Protein AF-0000000084922442 (afdb_homodimer)

Radius of gyration: 16.59 Å; Cα contacts (8 Å, |Δi|>4): 333; chains: 2; bounding box: 31×50×45 Å

Nearest PDB structures (foldseek):
  1xje-assembly1_A  TM=3.875E-01  e=5.250E+00  Thermotoga maritima
  1xje-assembly1_A  TM=3.876E-01  e=5.250E+00  Thermotoga maritima

InterPro domains:
  IPR023811 Conserved hypothetical protein CHP04076 [TIGR04076] (5-85)

Organism: Filifactor alocis (strain ATCC 35896 / CCUG 47790 / D40 B5) (NCBI:txid546269)

Secondary structure (DSSP, 8-state):
-----EEEEEEEEE--SSPPTT---TT-EEEHHHHGGGS-HHHHHHHHHHHHHHHTT------TTSS-EEE-SBTTT-EEEEEEEE--/-----EEEEEEEEE--SSPP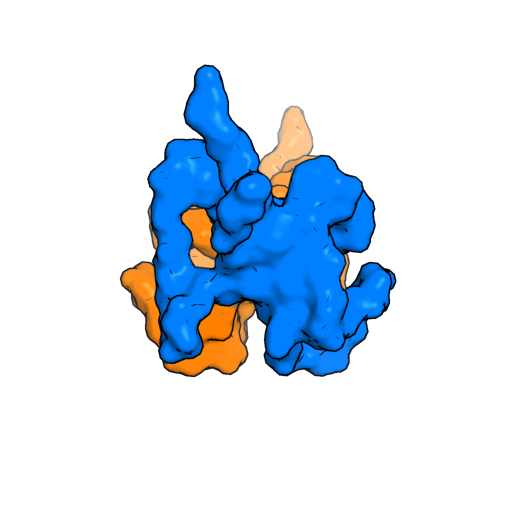TT---TT-EEEHHHHGGGS-HHHHHHHHHHHHHHHTT------TTSS-EEE-SBTTT-EEEEEEEE--

Sequence (176 aa):
MSKRPKITITLVDKVGKGMCHRGHKIGDSWDYDHDRGALCPLVMHTLFPMIDIVRYGGTLPVSHTGRARFCCPDADVINIFEIKEGEDMSKRPKITITLVDKVGKGMCHRGHKIGDSWDYDHDRGALCPLVMHTLFPMIDIVRYGGTLPVSHTGRARFCCPDADVINIFEIKEGED

Foldseek 3Di:
DPDQWWKKKFFADKDADDADPLRDDHGDMDTCVPCVVSDDVQVCVVCVVVSVCVRVPHDADADPVRFRWDWRPPPRITTIMTMDTDDD/DPDQWWKKKFFADKDADDADPLRDDHGDMDTCVPCVVSDDVQVCVVCVVVSVCVRVPHDADADPVRFRWDWRPPPRITTIMTMDTDDD

pLDDT: mean 94.18, std 9.18, range [44.62, 98.75]

Structure (mmCIF, N/CA/C/O backbone):
data_AF-0000000084922442-model_v1
#
loop_
_entity.id
_entity.type
_entity.pdbx_description
1 polymer 'TIGR04076 family protein'
#
loop_
_atom_site.group_PDB
_atom_site.id
_atom_site.type_symbol
_atom_site.label_atom_id
_atom_site.label_alt_id
_atom_site.label_comp_id
_atom_site.label_asym_id
_atom_site.label_entity_id
_atom_site.label_seq_id
_atom_site.pdbx_PDB_ins_code
_atom_site.Cartn_x
_atom_site.Cartn_y
_atom_site.Cartn_z
_atom_site.occupancy
_atom_site.B_iso_or_equiv
_atom_site.auth_seq_id
_atom_site.auth_comp_id
_atom_site.auth_asym_id
_atom_site.auth_atom_id
_atom_site.pdbx_PDB_model_num
ATOM 1 N N . MET A 1 1 ? -6.922 30.578 -8.219 1 44.62 1 MET A N 1
ATOM 2 C CA . MET A 1 1 ? -6.742 29.141 -8.094 1 44.62 1 MET A CA 1
ATOM 3 C C . MET A 1 1 ? -6.582 28.734 -6.629 1 44.62 1 MET A C 1
ATOM 5 O O . MET A 1 1 ? -5.773 29.328 -5.906 1 44.62 1 MET A O 1
ATOM 9 N N . SER A 1 2 ? -7.633 28.188 -6.078 1 53.91 2 SER A N 1
ATOM 10 C CA . SER A 1 2 ? -7.637 28.031 -4.629 1 53.91 2 SER A CA 1
ATOM 11 C C . SER A 1 2 ? -6.293 27.516 -4.125 1 53.91 2 SER A C 1
ATOM 13 O O . SER A 1 2 ? -5.566 26.844 -4.855 1 53.91 2 SER A O 1
ATOM 15 N N . LYS A 1 3 ? -5.695 28.109 -3.193 1 68.19 3 LYS A N 1
ATOM 16 C CA . LYS A 1 3 ? -4.375 27.859 -2.625 1 68.19 3 LYS A CA 1
ATOM 17 C C . LYS A 1 3 ? -4.137 26.375 -2.43 1 68.19 3 LYS A C 1
ATOM 19 O O . LYS A 1 3 ? -5.023 25.656 -1.96 1 68.19 3 LYS A O 1
ATOM 24 N N . ARG A 1 4 ? -3.199 25.828 -3.094 1 83 4 ARG A N 1
ATOM 25 C CA . ARG A 1 4 ? -2.744 24.453 -2.943 1 83 4 ARG A CA 1
ATOM 26 C C . ARG A 1 4 ? -2.418 24.141 -1.487 1 83 4 ARG A C 1
ATOM 28 O O . ARG A 1 4 ? -1.546 24.781 -0.891 1 83 4 ARG A O 1
ATOM 35 N N . PRO A 1 5 ? -3.223 23.297 -0.942 1 91.88 5 PRO A N 1
ATOM 36 C CA . PRO A 1 5 ? -2.953 23 0.468 1 91.88 5 PRO A CA 1
ATOM 37 C C . PRO A 1 5 ? -1.565 22.406 0.693 1 91.88 5 PRO A C 1
ATOM 39 O O . PRO A 1 5 ? -1.054 21.688 -0.164 1 91.88 5 PRO A O 1
ATOM 42 N N . LYS A 1 6 ? -0.999 22.828 1.84 1 95 6 LYS A N 1
ATOM 43 C CA . LYS A 1 6 ? 0.221 22.156 2.277 1 95 6 LYS A CA 1
ATOM 44 C C . LYS A 1 6 ? -0.078 20.75 2.775 1 95 6 LYS A C 1
ATOM 46 O O . LYS A 1 6 ? -1.004 20.547 3.562 1 95 6 LYS A O 1
ATOM 51 N N . ILE A 1 7 ? 0.639 19.828 2.287 1 97.31 7 ILE A N 1
ATOM 52 C CA . ILE A 1 7 ? 0.44 18.438 2.682 1 97.31 7 ILE A CA 1
ATOM 53 C C . ILE A 1 7 ? 1.719 17.891 3.312 1 97.31 7 ILE A C 1
ATOM 55 O O . ILE A 1 7 ? 2.795 17.969 2.715 1 97.31 7 ILE A O 1
ATOM 59 N N . THR A 1 8 ? 1.593 17.391 4.512 1 98.12 8 THR A N 1
ATOM 60 C CA . THR A 1 8 ? 2.699 16.781 5.246 1 98.12 8 THR A CA 1
ATOM 61 C C . THR A 1 8 ? 2.49 15.281 5.391 1 98.12 8 THR A C 1
ATOM 63 O O . THR A 1 8 ? 1.401 14.828 5.754 1 98.12 8 THR A O 1
ATOM 66 N N . ILE A 1 9 ? 3.5 14.516 5.039 1 98.44 9 ILE A N 1
ATOM 67 C CA . ILE A 1 9 ? 3.527 13.062 5.219 1 98.44 9 ILE A CA 1
ATOM 68 C C . ILE A 1 9 ? 4.473 12.703 6.363 1 98.44 9 ILE A C 1
ATOM 70 O O . ILE A 1 9 ? 5.629 13.133 6.379 1 98.44 9 ILE A O 1
ATOM 74 N N . THR A 1 10 ? 4.004 11.945 7.332 1 98.69 10 THR A N 1
ATOM 75 C CA . THR A 1 10 ? 4.836 11.586 8.477 1 98.69 10 THR A CA 1
ATOM 76 C C . THR A 1 10 ? 4.793 10.078 8.719 1 98.69 10 THR A C 1
ATOM 78 O O . THR A 1 10 ? 3.721 9.469 8.68 1 98.69 10 THR A O 1
ATOM 81 N N . LEU A 1 11 ? 6.008 9.484 8.844 1 98.75 11 LEU A N 1
ATOM 82 C CA . LEU A 1 11 ? 6.07 8.102 9.312 1 98.75 11 LEU A CA 1
ATOM 83 C C . LEU A 1 11 ? 5.754 8.016 10.805 1 98.75 11 LEU A C 1
ATOM 85 O O . LEU A 1 11 ? 6.504 8.539 11.633 1 98.75 11 LEU A O 1
ATOM 89 N N . VAL A 1 12 ? 4.703 7.262 11.172 1 98.69 12 VAL A N 1
ATOM 90 C CA . VAL A 1 12 ? 4.211 7.418 12.539 1 98.69 12 VAL A CA 1
ATOM 91 C C . VAL A 1 12 ? 4.223 6.07 13.258 1 98.69 12 VAL A C 1
ATOM 93 O O . VAL A 1 12 ? 4.082 6.008 14.477 1 98.69 12 VAL A O 1
ATOM 96 N N . ASP A 1 13 ? 4.359 5.02 12.555 1 97.88 13 ASP A N 1
ATOM 97 C CA . ASP A 1 13 ? 4.312 3.682 13.141 1 97.88 13 ASP A CA 1
ATOM 98 C C . ASP A 1 13 ? 4.902 2.645 12.188 1 97.88 13 ASP A C 1
ATOM 100 O O . ASP A 1 13 ? 5.227 2.961 11.039 1 97.88 13 ASP A O 1
ATOM 104 N N . LYS A 1 14 ? 5.133 1.494 12.695 1 96.75 14 LYS A N 1
ATOM 105 C CA . LYS A 1 14 ? 5.641 0.36 11.93 1 96.75 14 LYS A CA 1
ATOM 106 C C . LYS A 1 14 ? 5.113 -0.959 12.484 1 96.75 14 LYS A C 1
ATOM 108 O O . LYS A 1 14 ? 5.137 -1.183 13.695 1 96.75 14 LYS A O 1
ATOM 113 N N . VAL A 1 15 ? 4.695 -1.797 11.492 1 95.31 15 VAL A N 1
ATOM 114 C CA . VAL A 1 15 ? 4.16 -3.084 11.93 1 95.31 15 VAL A CA 1
ATOM 115 C C . VAL A 1 15 ? 5.074 -4.211 11.453 1 95.31 15 VAL A C 1
ATOM 117 O O . VAL A 1 15 ? 5.223 -5.227 12.133 1 95.31 15 VAL A O 1
ATOM 120 N N . GLY A 1 16 ? 5.711 -4.066 10.367 1 93.06 16 GLY A N 1
ATOM 121 C CA . GLY A 1 16 ? 6.594 -5.102 9.859 1 93.06 16 GLY A CA 1
ATOM 122 C C . GLY A 1 16 ? 7.953 -5.109 10.531 1 93.06 16 GLY A C 1
ATOM 123 O O . GLY A 1 16 ? 8.32 -4.148 11.203 1 93.06 16 GLY A O 1
ATOM 124 N N . LYS A 1 17 ? 8.695 -6.254 10.359 1 92.75 17 LYS A N 1
ATOM 125 C CA . LYS A 1 17 ? 9.961 -6.449 11.055 1 92.75 17 LYS A CA 1
ATOM 126 C C . LYS A 1 17 ? 11.141 -6.098 10.148 1 92.75 17 LYS A C 1
ATOM 128 O O . LYS A 1 17 ? 12.266 -5.926 10.625 1 92.75 17 LYS A O 1
ATOM 133 N N . GLY A 1 18 ? 10.844 -6.023 8.938 1 94.06 18 GLY A N 1
ATOM 134 C CA . GLY A 1 18 ? 11.914 -5.754 7.996 1 94.06 18 GLY A CA 1
ATOM 135 C C . GLY A 1 18 ? 12.406 -4.316 8.039 1 94.06 18 GLY A C 1
ATOM 136 O O . GLY A 1 18 ? 11.75 -3.453 8.633 1 94.06 18 GLY A O 1
ATOM 137 N N . MET A 1 19 ? 13.539 -4.137 7.383 1 92.44 19 MET A N 1
ATOM 138 C CA . MET A 1 19 ? 14.109 -2.791 7.332 1 92.44 19 MET A CA 1
ATOM 139 C C . MET A 1 19 ? 13.742 -2.092 6.031 1 92.44 19 MET A C 1
ATOM 141 O O . MET A 1 19 ? 13.789 -2.703 4.961 1 92.44 19 MET A O 1
ATOM 145 N N . CYS A 1 20 ? 13.383 -0.867 6.203 1 9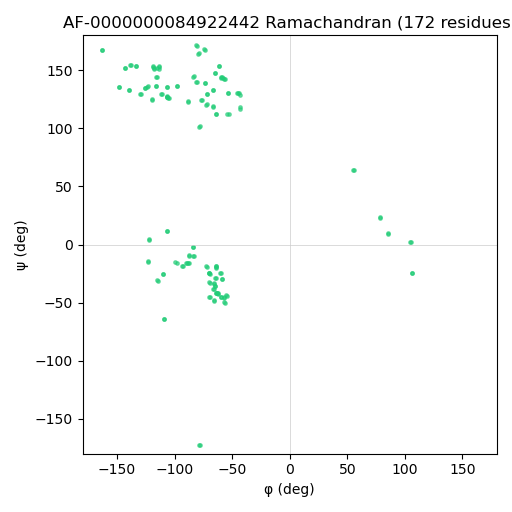3.94 20 CYS A N 1
ATOM 146 C CA . CYS A 1 20 ? 13.156 -0.036 5.027 1 93.94 20 CYS A CA 1
ATOM 147 C C . CYS A 1 20 ? 14.453 0.203 4.266 1 93.94 20 CYS A C 1
ATOM 149 O O . CYS A 1 20 ? 15.445 0.639 4.848 1 93.94 20 CYS A O 1
ATOM 151 N N . HIS A 1 21 ? 14.367 0.022 3.027 1 90.88 21 HIS A N 1
ATOM 152 C CA . HIS A 1 21 ? 15.586 0.148 2.229 1 90.88 21 HIS A CA 1
ATOM 153 C C . HIS A 1 21 ? 16.047 1.6 2.152 1 90.88 21 HIS A C 1
ATOM 155 O O . HIS A 1 21 ? 17.219 1.869 1.894 1 90.88 21 HIS A O 1
ATOM 161 N N . ARG A 1 22 ? 15.117 2.488 2.332 1 95.44 22 ARG A N 1
ATOM 162 C CA . ARG A 1 22 ? 15.492 3.9 2.293 1 95.44 22 ARG A CA 1
ATOM 163 C C . ARG A 1 22 ? 15.938 4.387 3.666 1 95.44 22 ARG A C 1
ATOM 165 O O . ARG A 1 22 ? 16.375 5.531 3.812 1 95.44 22 ARG A O 1
ATOM 172 N N . GLY A 1 23 ? 15.758 3.609 4.652 1 96.56 23 GLY A N 1
ATOM 173 C CA . GLY A 1 23 ? 16.188 3.971 5.996 1 96.56 23 GLY A CA 1
ATOM 174 C C . GLY A 1 23 ? 15.242 4.941 6.68 1 96.56 23 GLY A C 1
ATOM 175 O O . GLY A 1 23 ? 15.648 5.688 7.57 1 96.56 23 GLY A O 1
ATOM 176 N N . HIS A 1 24 ? 14.023 4.969 6.242 1 97.81 24 HIS A N 1
ATOM 177 C CA . HIS A 1 24 ? 13.047 5.828 6.906 1 97.81 24 HIS A CA 1
ATOM 178 C C . HIS A 1 24 ? 12.797 5.367 8.336 1 97.81 24 HIS A C 1
ATOM 180 O O . HIS A 1 24 ? 12.805 4.168 8.617 1 97.81 24 HIS A O 1
ATOM 186 N N . LYS A 1 25 ? 12.516 6.383 9.219 1 97.31 25 LYS A N 1
ATOM 187 C CA . LYS A 1 25 ? 12.266 6.09 10.625 1 97.31 25 LYS A CA 1
ATOM 188 C C . LYS A 1 25 ? 11.039 6.832 11.133 1 97.31 25 LYS A C 1
ATOM 190 O O . LYS A 1 25 ? 10.688 7.898 10.617 1 97.31 25 LYS A O 1
ATOM 195 N N . ILE A 1 26 ? 10.453 6.203 12.164 1 98.19 26 ILE A N 1
ATOM 196 C CA . ILE A 1 26 ? 9.32 6.863 12.812 1 98.19 26 ILE A CA 1
ATOM 197 C C . ILE A 1 26 ? 9.719 8.281 13.227 1 98.19 26 ILE A C 1
ATOM 199 O O . ILE A 1 26 ? 10.789 8.492 13.789 1 98.19 26 ILE A O 1
ATOM 203 N N . GLY A 1 27 ? 8.953 9.188 12.906 1 98.5 27 GLY A N 1
ATOM 204 C CA . GLY A 1 27 ? 9.242 10.586 13.203 1 98.5 27 GLY A CA 1
ATOM 205 C C . GLY A 1 27 ? 9.664 11.375 11.977 1 98.5 27 GLY A C 1
ATOM 206 O O . GLY A 1 27 ? 9.578 12.609 11.969 1 98.5 27 GLY A O 1
ATOM 207 N N . ASP A 1 28 ? 10.203 10.719 10.945 1 98.5 28 ASP A N 1
ATOM 208 C CA . ASP A 1 28 ? 10.508 11.398 9.688 1 98.5 28 ASP A CA 1
ATOM 209 C C . ASP A 1 28 ? 9.258 12.031 9.086 1 98.5 28 ASP A C 1
ATOM 211 O O . ASP A 1 28 ? 8.164 11.453 9.156 1 98.5 28 ASP A O 1
ATOM 215 N N . SER A 1 29 ? 9.461 13.18 8.484 1 98.56 29 SER A N 1
ATOM 216 C CA . SER A 1 29 ? 8.352 13.906 7.871 1 98.56 29 SER A CA 1
ATOM 217 C C . SER A 1 29 ? 8.781 14.594 6.582 1 98.56 29 SER A C 1
ATOM 219 O O . SER A 1 29 ? 9.922 15.039 6.461 1 98.56 29 SER A O 1
ATOM 221 N N . TRP A 1 30 ? 7.832 14.758 5.688 1 98.12 30 TRP A N 1
ATOM 222 C CA . TRP A 1 30 ? 8.094 15.344 4.375 1 98.12 30 TRP A CA 1
ATOM 223 C C . TRP A 1 30 ? 6.965 16.297 3.973 1 98.12 30 TRP A C 1
ATOM 225 O O . TRP A 1 30 ? 5.785 15.969 4.141 1 98.12 30 TRP A O 1
ATOM 235 N N . ASP A 1 31 ? 7.402 17.453 3.52 1 97.69 31 ASP A N 1
ATOM 236 C CA . ASP A 1 31 ? 6.477 18.281 2.754 1 97.69 31 ASP A CA 1
ATOM 237 C C . ASP A 1 31 ? 6.309 17.75 1.332 1 97.69 31 ASP A C 1
ATOM 239 O O . ASP A 1 31 ? 7.285 17.625 0.589 1 97.69 31 ASP A O 1
ATOM 243 N N . TYR A 1 32 ? 5.105 17.484 0.953 1 97.5 32 TYR A N 1
ATOM 244 C CA . TYR A 1 32 ? 4.887 16.812 -0.324 1 97.5 32 TYR A CA 1
ATOM 245 C C . TYR A 1 32 ? 5.457 17.641 -1.476 1 97.5 32 TYR A C 1
ATOM 247 O O . TYR A 1 32 ? 6.117 17.094 -2.365 1 97.5 32 TYR A O 1
ATOM 255 N N . ASP A 1 33 ? 5.23 18.891 -1.497 1 95.31 33 ASP A N 1
ATOM 256 C CA . ASP A 1 33 ? 5.617 19.719 -2.635 1 95.31 33 ASP A CA 1
ATOM 257 C C . ASP A 1 33 ? 7.133 19.875 -2.717 1 95.31 33 ASP A C 1
ATOM 259 O O . ASP A 1 33 ? 7.699 19.938 -3.811 1 95.31 33 ASP A O 1
ATOM 263 N N . HIS A 1 34 ? 7.801 19.719 -1.579 1 96.5 34 HIS A N 1
ATOM 264 C CA . HIS A 1 34 ? 9.227 20.047 -1.57 1 96.5 34 HIS A CA 1
ATOM 265 C C . HIS A 1 34 ? 10.078 18.781 -1.429 1 96.5 34 HIS A C 1
ATOM 267 O O . HIS A 1 34 ? 11.203 18.734 -1.935 1 96.5 34 HIS A O 1
ATOM 273 N N . ASP A 1 35 ? 9.453 17.734 -0.812 1 97.38 35 ASP A N 1
ATOM 274 C CA . ASP A 1 35 ? 10.328 16.656 -0.361 1 97.38 35 ASP A CA 1
ATOM 275 C C . ASP A 1 35 ? 9.922 15.32 -0.991 1 97.38 35 ASP A C 1
ATOM 277 O O . ASP A 1 35 ? 10.492 14.273 -0.661 1 97.38 35 ASP A O 1
ATOM 281 N N . ARG A 1 36 ? 8.992 15.281 -1.85 1 94.69 36 ARG A N 1
ATOM 282 C CA . ARG A 1 36 ? 8.438 14.016 -2.322 1 94.69 36 ARG A CA 1
ATOM 283 C C . ARG A 1 36 ? 9.516 13.156 -2.98 1 94.69 36 ARG A C 1
ATOM 285 O O . ARG A 1 36 ? 9.453 11.93 -2.93 1 94.69 36 ARG A O 1
ATOM 292 N N . GLY A 1 37 ? 10.539 13.719 -3.465 1 96.12 37 GLY A N 1
ATOM 293 C CA . GLY A 1 37 ? 11.633 12.977 -4.066 1 96.12 37 GLY A CA 1
ATOM 294 C C . GLY A 1 37 ? 12.484 12.234 -3.051 1 96.12 37 GLY A C 1
ATOM 295 O O . GLY A 1 37 ? 13.234 11.328 -3.406 1 96.12 37 GLY A O 1
ATOM 296 N N . ALA A 1 38 ? 12.422 12.625 -1.813 1 97.06 38 ALA A N 1
ATOM 297 C CA . ALA A 1 38 ? 13.195 12.008 -0.74 1 97.06 38 ALA A CA 1
ATOM 298 C C . ALA A 1 38 ? 12.453 10.812 -0.146 1 97.06 38 ALA A C 1
ATOM 300 O O . ALA A 1 38 ? 13.031 10.016 0.598 1 97.06 38 ALA A O 1
ATOM 301 N N . LEU A 1 39 ? 11.18 10.703 -0.42 1 97.25 39 LEU A N 1
ATOM 302 C CA . LEU A 1 39 ? 10.375 9.578 0.061 1 97.25 39 LEU A CA 1
ATOM 303 C C . LEU A 1 39 ? 10.562 8.359 -0.833 1 97.25 39 LEU A C 1
ATOM 305 O O . LEU A 1 39 ? 10.68 8.492 -2.055 1 97.25 39 LEU A O 1
ATOM 309 N N . CYS A 1 40 ? 10.641 7.223 -0.205 1 96.88 40 CYS A N 1
ATOM 310 C CA . CYS A 1 40 ? 10.695 5.965 -0.941 1 96.88 40 CYS A CA 1
ATOM 311 C C . CYS A 1 40 ? 9.656 5.941 -2.055 1 96.88 40 CYS A C 1
ATOM 313 O O . CYS A 1 40 ? 8.477 6.23 -1.818 1 96.88 40 CYS A O 1
ATOM 315 N N . PRO A 1 41 ? 10.102 5.555 -3.338 1 95.19 41 PRO A N 1
ATOM 316 C CA . PRO A 1 41 ? 9.141 5.582 -4.449 1 95.19 41 PRO A CA 1
ATOM 317 C C . PRO A 1 41 ? 8 4.582 -4.27 1 95.19 41 PRO A C 1
ATOM 319 O O . PRO A 1 41 ? 6.883 4.828 -4.734 1 95.19 41 PRO A O 1
ATOM 322 N N . LEU A 1 42 ? 8.289 3.512 -3.578 1 95.81 42 LEU A N 1
ATOM 323 C CA . LEU A 1 42 ? 7.227 2.535 -3.385 1 95.81 42 LEU A CA 1
ATOM 324 C C . LEU A 1 42 ? 6.105 3.115 -2.529 1 95.81 42 LEU A C 1
ATOM 326 O O . LEU A 1 42 ? 4.93 2.988 -2.871 1 95.81 42 LEU A O 1
ATOM 330 N N . VAL A 1 43 ? 6.422 3.734 -1.419 1 97.25 43 VAL A N 1
ATOM 331 C CA . VAL A 1 43 ? 5.363 4.312 -0.6 1 97.25 43 VAL A CA 1
ATOM 332 C C . VAL A 1 43 ? 4.762 5.52 -1.312 1 97.25 43 VAL A C 1
ATOM 334 O O . VAL A 1 43 ? 3.562 5.789 -1.188 1 97.25 43 VAL A O 1
ATOM 337 N N . MET A 1 44 ? 5.602 6.203 -2.053 1 97.06 44 MET A N 1
ATOM 338 C CA . MET A 1 44 ? 5.051 7.336 -2.795 1 97.06 44 MET A CA 1
ATOM 339 C C . MET A 1 44 ? 3.996 6.871 -3.793 1 97.06 44 MET A C 1
ATOM 341 O O . MET A 1 44 ? 2.971 7.531 -3.969 1 97.06 44 MET A O 1
ATOM 345 N N . HIS A 1 45 ? 4.336 5.781 -4.43 1 96.62 45 HIS A N 1
ATOM 346 C CA . HIS A 1 45 ? 3.33 5.203 -5.312 1 96.62 45 HIS A CA 1
ATOM 347 C C . HIS A 1 45 ? 2.025 4.949 -4.566 1 96.62 45 HIS A C 1
ATOM 349 O O . HIS A 1 45 ? 0.948 5.301 -5.059 1 96.62 45 HIS A O 1
ATOM 355 N N . THR A 1 46 ? 2.098 4.43 -3.42 1 97.19 46 THR A N 1
ATOM 356 C CA . THR A 1 46 ? 0.928 4.09 -2.617 1 97.19 46 THR A CA 1
ATOM 357 C C . THR A 1 46 ? 0.164 5.344 -2.211 1 97.19 46 THR A C 1
ATOM 359 O O . THR A 1 46 ? -1.065 5.383 -2.289 1 97.19 46 THR A O 1
ATOM 362 N N . LEU A 1 47 ? 0.882 6.375 -1.904 1 98.25 47 LEU A N 1
ATOM 363 C CA . LEU A 1 47 ? 0.256 7.539 -1.286 1 98.25 47 LEU A CA 1
ATOM 364 C C . LEU A 1 47 ? -0.229 8.523 -2.346 1 98.25 47 LEU A C 1
ATOM 366 O O . LEU A 1 47 ? -1.032 9.414 -2.055 1 98.25 47 LEU A O 1
ATOM 370 N N . PHE A 1 48 ? 0.222 8.383 -3.488 1 97.38 48 PHE A N 1
ATOM 371 C CA . PHE A 1 48 ? 0.025 9.414 -4.504 1 97.38 48 PHE A CA 1
ATOM 372 C C . PHE A 1 48 ? -1.458 9.703 -4.699 1 97.38 48 PHE A C 1
ATOM 374 O O . PHE A 1 48 ? -1.888 10.852 -4.594 1 97.38 48 PHE A O 1
ATOM 381 N N . PRO A 1 49 ? -2.301 8.727 -4.887 1 97.25 49 PRO A N 1
ATOM 382 C CA . PRO A 1 49 ? -3.723 9.039 -5.055 1 97.25 49 PRO A CA 1
ATOM 383 C C . PRO A 1 49 ? -4.348 9.648 -3.805 1 97.25 49 PRO A C 1
ATOM 385 O O . PRO A 1 49 ? -5.246 10.484 -3.906 1 97.25 49 PRO A O 1
ATOM 388 N N . MET A 1 50 ? -3.92 9.211 -2.658 1 97.69 50 MET A N 1
ATOM 389 C CA . MET A 1 50 ? -4.449 9.781 -1.424 1 97.69 50 MET A CA 1
ATOM 390 C C . MET A 1 50 ? -4.094 11.266 -1.317 1 97.69 50 MET A C 1
ATOM 392 O O . MET A 1 50 ? -4.938 12.086 -0.96 1 97.69 50 MET A O 1
ATOM 396 N N . ILE A 1 51 ? -2.885 11.531 -1.685 1 97.44 51 ILE A N 1
ATOM 397 C CA . ILE A 1 51 ? -2.416 12.914 -1.642 1 97.44 51 ILE A CA 1
ATOM 398 C C . ILE A 1 51 ? -3.213 13.758 -2.631 1 97.44 51 ILE A C 1
ATOM 400 O O . ILE A 1 51 ? -3.619 14.875 -2.312 1 97.44 51 ILE A O 1
ATOM 404 N N . ASP A 1 52 ? -3.479 13.266 -3.785 1 95.88 52 ASP A N 1
ATOM 405 C CA . ASP A 1 52 ? -4.219 14.008 -4.805 1 95.88 52 ASP A CA 1
ATOM 406 C C . ASP A 1 52 ? -5.66 14.258 -4.363 1 95.88 52 ASP A C 1
ATOM 408 O O . ASP A 1 52 ? -6.246 15.289 -4.707 1 95.88 52 ASP A O 1
ATOM 412 N N . ILE A 1 53 ? -6.191 13.344 -3.645 1 96.38 53 ILE A N 1
ATOM 413 C CA . ILE A 1 53 ? -7.527 13.562 -3.096 1 96.38 53 ILE A CA 1
ATOM 414 C C . ILE A 1 53 ? -7.535 14.836 -2.252 1 96.38 53 ILE A C 1
ATOM 416 O O . ILE A 1 53 ? -8.391 15.703 -2.438 1 96.38 53 ILE A O 1
ATOM 420 N N . VAL A 1 54 ? -6.551 14.969 -1.438 1 95.81 54 VAL A N 1
ATOM 421 C CA . VAL A 1 54 ? -6.453 16.141 -0.569 1 95.81 54 VAL A CA 1
ATOM 422 C C . VAL A 1 54 ? -6.148 17.375 -1.404 1 95.81 54 VAL A C 1
ATOM 424 O O . VAL A 1 54 ? -6.801 18.422 -1.245 1 95.81 54 VAL A O 1
ATOM 427 N N . ARG A 1 55 ? -5.25 17.234 -2.281 1 93.5 55 ARG A N 1
ATOM 428 C CA . ARG A 1 55 ? -4.801 18.344 -3.107 1 93.5 55 ARG A CA 1
ATOM 429 C C . ARG A 1 55 ? -5.961 18.938 -3.902 1 93.5 55 ARG A C 1
ATOM 431 O O . ARG A 1 55 ? -6.027 20.156 -4.098 1 93.5 55 ARG A O 1
ATOM 438 N N . TYR A 1 56 ? -6.91 18.156 -4.23 1 94.5 56 TYR A N 1
ATOM 439 C CA . TYR A 1 56 ? -7.992 18.609 -5.086 1 94.5 56 TYR A CA 1
ATOM 440 C C . TYR A 1 56 ? -9.281 18.797 -4.289 1 94.5 56 TYR A C 1
ATOM 442 O O . TYR A 1 56 ? -10.375 18.828 -4.859 1 94.5 56 TYR A O 1
ATOM 450 N N . GLY A 1 57 ? -9.141 18.766 -3.023 1 93.25 57 GLY A N 1
ATOM 451 C CA . GLY A 1 57 ? -10.219 19.266 -2.18 1 93.25 57 GLY A CA 1
ATOM 452 C C . GLY A 1 57 ? -11.023 18.156 -1.521 1 93.25 57 GLY A C 1
ATOM 453 O O . GLY A 1 57 ? -12.047 18.422 -0.892 1 93.25 57 GLY A O 1
ATOM 454 N N . GLY A 1 58 ? -10.602 17.016 -1.784 1 95.94 58 GLY A N 1
ATOM 455 C CA . GLY A 1 58 ? -11.281 15.906 -1.123 1 95.94 58 GLY A CA 1
ATOM 456 C C . GLY A 1 58 ? -10.812 15.688 0.302 1 95.94 58 GLY A C 1
ATOM 457 O O . GLY A 1 58 ? -9.852 16.312 0.75 1 95.94 58 GLY A O 1
ATOM 458 N N . THR A 1 59 ? -11.578 14.766 1.022 1 95.88 59 THR A N 1
ATOM 459 C CA . THR A 1 59 ? -11.25 14.375 2.389 1 95.88 59 THR A CA 1
ATOM 460 C C . THR A 1 59 ? -10.898 12.891 2.455 1 95.88 59 THR A C 1
ATOM 462 O O . THR A 1 59 ? -11.594 12.055 1.871 1 95.88 59 THR A O 1
ATOM 465 N N . LEU A 1 60 ? -9.836 12.617 3.201 1 96.44 60 LEU A N 1
ATOM 466 C CA . LEU A 1 60 ? -9.391 11.234 3.328 1 96.44 60 LEU A CA 1
ATOM 467 C C . LEU A 1 60 ? -10.18 10.5 4.41 1 96.44 60 LEU A C 1
ATOM 469 O O . LEU A 1 60 ? -10.562 11.102 5.418 1 96.44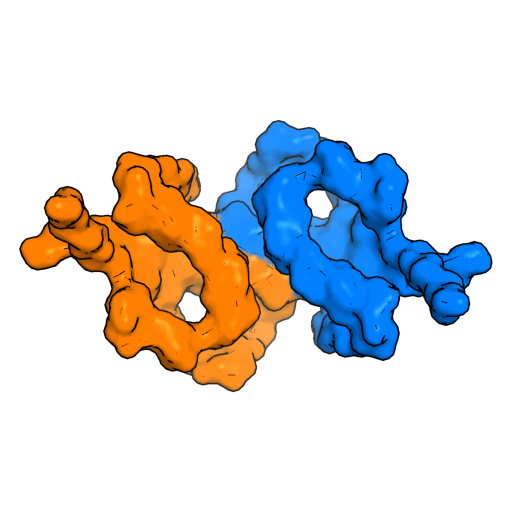 60 LEU A O 1
ATOM 473 N N . PRO A 1 61 ? -10.438 9.172 4.156 1 94.38 61 PRO A N 1
ATOM 474 C CA . PRO A 1 61 ? -10.906 8.383 5.301 1 94.38 61 PRO A CA 1
ATOM 475 C C . PRO A 1 61 ? -9.883 8.336 6.434 1 94.38 61 PRO A C 1
ATOM 477 O O . PRO A 1 61 ? -8.68 8.438 6.191 1 94.38 61 PRO A O 1
ATOM 480 N N . VAL A 1 62 ? -10.422 8.133 7.648 1 95.88 62 VAL A N 1
ATOM 481 C CA . VAL A 1 62 ? -9.508 8.094 8.789 1 95.88 62 VAL A CA 1
ATOM 482 C C . VAL A 1 62 ? -9.484 6.688 9.383 1 95.88 62 VAL A C 1
ATOM 484 O O . VAL A 1 62 ? -10.453 5.93 9.234 1 95.88 62 VAL A O 1
ATOM 487 N N . SER A 1 63 ? -8.352 6.359 10.016 1 95.56 63 SER A N 1
ATOM 488 C CA . SER A 1 63 ? -8.18 5.09 10.711 1 95.56 63 SER A CA 1
ATOM 489 C C . SER A 1 63 ? -8.859 5.113 12.078 1 95.56 63 SER A C 1
ATOM 491 O O . SER A 1 63 ? -9.578 6.059 12.406 1 95.56 63 SER A O 1
ATOM 493 N N . HIS A 1 64 ? -8.555 3.975 12.797 1 94.69 64 HIS A N 1
ATOM 494 C CA . HIS A 1 64 ? -9.102 3.861 14.148 1 94.69 64 HIS A CA 1
ATOM 495 C C . HIS A 1 64 ? -8.547 4.945 15.062 1 94.69 64 HIS A C 1
ATOM 497 O O . HIS A 1 64 ? -9.141 5.258 16.094 1 94.69 64 HIS A O 1
ATOM 503 N N . THR A 1 65 ? -7.453 5.594 14.742 1 95.75 65 THR A N 1
ATOM 504 C CA . THR A 1 65 ? -6.816 6.633 15.547 1 95.75 65 THR A CA 1
ATOM 505 C C . THR A 1 65 ? -7.469 7.988 15.297 1 95.75 65 THR A C 1
ATOM 507 O O . THR A 1 65 ? -7.152 8.969 15.977 1 95.75 65 THR A O 1
ATOM 510 N N . GLY A 1 66 ? -8.305 8.086 14.336 1 97.38 66 GLY A N 1
ATOM 511 C CA . GLY A 1 66 ? -8.867 9.359 13.93 1 97.38 66 GLY A CA 1
ATOM 512 C C . GLY A 1 66 ? -7.988 10.117 12.953 1 97.38 66 GLY A C 1
ATOM 513 O O . GLY A 1 66 ? -8.242 11.289 12.664 1 97.38 66 GLY A O 1
ATOM 514 N N . ARG A 1 67 ? -6.977 9.477 12.469 1 97.62 67 ARG A N 1
ATOM 515 C CA . ARG A 1 67 ? -6.031 10.086 11.539 1 97.62 67 ARG A CA 1
ATOM 516 C C . ARG A 1 67 ? -6.016 9.344 10.203 1 97.62 67 ARG A C 1
ATOM 518 O O . ARG A 1 67 ? -6.363 8.164 10.141 1 97.62 67 ARG A O 1
ATOM 525 N N . ALA A 1 68 ? -5.664 10.094 9.211 1 98.19 68 ALA A N 1
ATOM 526 C CA . ALA A 1 68 ? -5.512 9.484 7.895 1 98.19 68 ALA A CA 1
ATOM 527 C C . ALA A 1 68 ? -4.184 8.742 7.781 1 98.19 68 ALA A C 1
ATOM 529 O O . ALA A 1 68 ? -3.139 9.359 7.559 1 98.19 68 ALA A O 1
ATOM 530 N N . ARG A 1 69 ? -4.234 7.426 7.922 1 98.19 69 ARG A N 1
ATOM 531 C CA . ARG A 1 69 ? -3.025 6.613 7.969 1 98.19 69 ARG A CA 1
ATOM 532 C C . ARG A 1 69 ? -3.045 5.535 6.887 1 98.19 69 ARG A C 1
ATOM 534 O O . ARG A 1 69 ? -4.047 4.844 6.711 1 98.19 69 ARG A O 1
ATOM 541 N N . PHE A 1 70 ? -1.949 5.336 6.199 1 98.31 70 PHE A N 1
ATOM 542 C CA . PHE A 1 70 ? -1.731 4.336 5.164 1 98.31 70 PHE A CA 1
ATOM 543 C C . PHE A 1 70 ? -0.351 3.707 5.301 1 98.31 70 PHE A C 1
ATOM 545 O O . PHE A 1 70 ? 0.573 4.332 5.828 1 98.31 70 PHE A O 1
ATOM 552 N N . CYS A 1 71 ? -0.215 2.527 4.824 1 97.38 71 CYS A N 1
ATOM 553 C CA . CYS A 1 71 ? 1.067 1.868 5.047 1 97.38 71 CYS A CA 1
ATOM 554 C C . CYS A 1 71 ? 1.762 1.563 3.725 1 97.38 71 CYS A C 1
ATOM 556 O O . CYS A 1 71 ? 1.109 1.463 2.686 1 97.38 71 CYS A O 1
ATOM 558 N N . CYS A 1 72 ? 3.07 1.542 3.812 1 97.62 72 CYS A N 1
ATOM 559 C CA . CYS A 1 72 ? 3.895 1.049 2.717 1 97.62 72 CYS A CA 1
ATOM 560 C C . CYS A 1 72 ? 3.51 -0.376 2.342 1 97.62 72 CYS A C 1
ATOM 562 O O . CYS A 1 72 ? 3.283 -1.214 3.217 1 97.62 72 CYS A O 1
ATOM 564 N N . PRO A 1 73 ? 3.533 -0.712 1.053 1 96.94 73 PRO A N 1
ATOM 565 C CA . PRO A 1 73 ? 3.023 -2.027 0.659 1 96.94 73 PRO A CA 1
ATOM 566 C C . PRO A 1 73 ? 4.066 -3.133 0.805 1 96.94 73 PRO A C 1
ATOM 568 O O . PRO A 1 73 ? 3.783 -4.297 0.516 1 96.94 73 PRO A O 1
ATOM 571 N N . ASP A 1 74 ? 5.305 -2.857 1.206 1 96.88 74 ASP A N 1
ATOM 572 C CA . ASP A 1 74 ? 6.297 -3.895 1.465 1 96.88 74 ASP A CA 1
ATOM 573 C C . ASP A 1 74 ? 5.871 -4.781 2.633 1 96.88 74 ASP A C 1
ATOM 575 O O . ASP A 1 74 ? 5.898 -4.355 3.787 1 96.88 74 ASP A O 1
ATOM 579 N N . ALA A 1 75 ? 5.566 -6.027 2.324 1 96.88 75 ALA A N 1
ATOM 580 C CA . ALA A 1 75 ? 4.965 -6.938 3.293 1 96.88 75 ALA A CA 1
ATOM 581 C C . ALA A 1 75 ? 5.914 -7.215 4.453 1 96.88 75 ALA A C 1
ATOM 583 O O . ALA A 1 75 ? 5.496 -7.707 5.504 1 96.88 75 ALA A O 1
ATOM 584 N N . ASP A 1 76 ? 7.215 -6.977 4.293 1 96.69 76 ASP A N 1
ATOM 585 C CA . ASP A 1 76 ? 8.172 -7.258 5.359 1 96.69 76 ASP A CA 1
ATOM 586 C C . ASP A 1 76 ? 8.414 -6.02 6.219 1 96.69 76 ASP A C 1
ATOM 588 O O . ASP A 1 76 ? 8.953 -6.117 7.324 1 96.69 76 ASP A O 1
ATOM 592 N N . VAL A 1 77 ? 8.109 -4.852 5.785 1 97.06 77 VAL A N 1
ATOM 593 C CA . VAL A 1 77 ? 8.43 -3.594 6.453 1 97.06 77 VAL A CA 1
ATOM 594 C C . VAL A 1 77 ? 7.16 -2.961 7.012 1 97.06 77 VAL A C 1
ATOM 596 O O . VAL A 1 77 ? 6.992 -2.857 8.227 1 97.06 77 VAL A O 1
ATOM 599 N N . ILE A 1 78 ? 6.262 -2.592 6.312 1 97.75 78 ILE A N 1
ATOM 600 C CA . ILE A 1 78 ? 4.941 -2.051 6.605 1 97.75 78 ILE A CA 1
ATOM 601 C C . ILE A 1 78 ? 5.074 -0.827 7.512 1 97.75 78 ILE A C 1
ATOM 603 O O . ILE A 1 78 ? 4.602 -0.836 8.648 1 97.75 78 ILE A O 1
ATOM 607 N N . ASN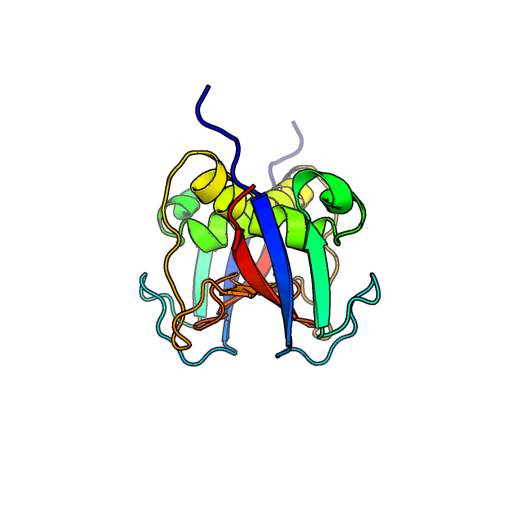 A 1 79 ? 5.695 0.139 6.941 1 98.38 79 ASN A N 1
ATOM 608 C CA . ASN A 1 79 ? 5.699 1.454 7.574 1 98.38 79 ASN A CA 1
ATOM 609 C C . ASN A 1 79 ? 4.348 2.146 7.441 1 98.38 79 ASN A C 1
ATOM 611 O O . ASN A 1 79 ? 3.711 2.08 6.391 1 98.38 79 ASN A O 1
ATOM 615 N N . ILE A 1 80 ? 3.934 2.799 8.547 1 98.56 80 ILE A N 1
ATOM 616 C CA . ILE A 1 80 ? 2.65 3.494 8.547 1 98.56 80 ILE A CA 1
ATOM 617 C C . ILE A 1 80 ? 2.881 5.004 8.484 1 98.56 80 ILE A C 1
ATOM 619 O O . ILE A 1 80 ? 3.576 5.566 9.336 1 98.56 80 ILE A O 1
ATOM 623 N N . PHE A 1 81 ? 2.219 5.594 7.547 1 98.75 81 PHE A N 1
ATOM 624 C CA . PHE A 1 81 ? 2.355 7.027 7.309 1 98.75 81 PHE A CA 1
ATOM 625 C C . PHE A 1 81 ? 1.035 7.746 7.559 1 98.75 81 PHE A C 1
ATOM 627 O O . PHE A 1 81 ? -0.035 7.215 7.254 1 98.75 81 PHE A O 1
ATOM 634 N N . GLU A 1 82 ? 1.147 8.953 8.086 1 98.69 82 GLU A N 1
ATOM 635 C CA . GLU A 1 82 ? 0.018 9.867 8.234 1 98.69 82 GLU A CA 1
ATOM 636 C C . GLU A 1 82 ? 0.093 11 7.211 1 98.69 82 GLU A C 1
ATOM 638 O O . GLU A 1 82 ? 1.167 11.555 6.973 1 98.69 82 GLU A O 1
ATOM 643 N N . ILE A 1 83 ? -1.021 11.297 6.598 1 98.5 83 ILE A N 1
ATOM 644 C CA . ILE A 1 83 ? -1.141 12.438 5.699 1 98.5 83 ILE A CA 1
ATOM 645 C C . ILE A 1 83 ? -1.92 13.555 6.387 1 98.5 83 ILE A C 1
ATOM 647 O O . ILE A 1 83 ? -3.049 13.344 6.836 1 98.5 83 ILE A O 1
ATOM 651 N N . LYS A 1 84 ? -1.34 14.734 6.434 1 97.19 84 LYS A N 1
ATOM 652 C CA . LYS A 1 84 ? -1.996 15.883 7.059 1 97.19 84 LYS A CA 1
ATOM 653 C C . LYS A 1 84 ? -2.061 17.062 6.102 1 97.19 84 LYS A C 1
ATOM 655 O O . LYS A 1 84 ? -1.094 17.359 5.395 1 97.19 84 LYS A O 1
ATOM 660 N N . GLU A 1 85 ? -3.205 17.594 6.125 1 94.94 85 GLU A N 1
ATOM 661 C CA . GLU A 1 85 ? -3.396 18.875 5.434 1 94.94 85 GLU A CA 1
ATOM 662 C C . GLU A 1 85 ? -3.076 20.047 6.348 1 94.94 85 GLU A C 1
ATOM 664 O O . GLU A 1 85 ? -3.467 20.062 7.52 1 94.94 85 GLU A O 1
ATOM 669 N N . GLY A 1 86 ? -2.162 20.859 5.879 1 88 86 GLY A N 1
ATOM 670 C CA . GLY A 1 86 ? -1.846 22.062 6.637 1 88 86 GLY A CA 1
ATOM 671 C C . GLY A 1 86 ? -2.209 23.344 5.902 1 88 86 GLY A C 1
ATOM 672 O O . GLY A 1 86 ? -2.516 23.312 4.711 1 88 86 GLY A O 1
ATOM 673 N N . GLU A 1 87 ? -2.525 24.453 6.801 1 71.19 87 GLU A N 1
ATOM 674 C CA . GLU A 1 87 ? -2.732 25.781 6.23 1 71.19 87 GLU A CA 1
ATOM 675 C C . GLU A 1 87 ? -1.439 26.328 5.637 1 71.19 87 GLU A C 1
ATOM 677 O O . GLU A 1 87 ? -0.346 26 6.105 1 71.19 87 GLU A O 1
ATOM 682 N N . ASP A 1 88 ? -1.387 26.641 4.254 1 58.5 88 ASP A N 1
ATOM 683 C CA . ASP A 1 88 ? -0.254 27.391 3.715 1 58.5 88 ASP A CA 1
ATOM 684 C C . ASP A 1 88 ? 0.093 28.578 4.602 1 58.5 88 ASP A C 1
ATOM 686 O O . ASP A 1 88 ? -0.791 29.188 5.219 1 58.5 88 ASP A O 1
ATOM 690 N N . MET B 1 1 ? 3.434 -11.609 -30.312 1 44.84 1 MET B N 1
ATOM 691 C CA . MET B 1 1 ? 3.432 -10.898 -29.031 1 44.84 1 MET B CA 1
ATOM 692 C C . MET B 1 1 ? 3.535 -11.867 -27.859 1 44.84 1 MET B C 1
ATOM 694 O O . MET B 1 1 ? 2.805 -12.859 -27.812 1 44.84 1 MET B O 1
ATOM 698 N N . SER B 1 2 ? 4.695 -11.914 -27.266 1 54.34 2 SER B N 1
ATOM 699 C CA . SER B 1 2 ? 4.934 -12.992 -26.328 1 54.34 2 SER B CA 1
ATOM 700 C C . SER B 1 2 ? 3.732 -13.203 -25.406 1 54.34 2 SER B C 1
ATOM 702 O O . SER B 1 2 ? 2.967 -12.273 -25.156 1 54.34 2 SER B O 1
ATOM 704 N N . LYS B 1 3 ? 3.279 -14.367 -25.266 1 68.62 3 LYS B N 1
ATOM 705 C CA . LYS B 1 3 ? 2.096 -14.789 -24.531 1 68.62 3 LYS B CA 1
ATOM 706 C C . LYS B 1 3 ? 1.999 -14.07 -23.188 1 68.62 3 LYS B C 1
ATOM 708 O O . LYS B 1 3 ? 2.998 -13.93 -22.484 1 68.62 3 LYS B O 1
ATOM 713 N N . ARG B 1 4 ? 0.985 -13.32 -22.984 1 83.06 4 ARG B N 1
ATOM 714 C CA . ARG B 1 4 ? 0.668 -12.641 -21.719 1 83.06 4 ARG B CA 1
ATOM 715 C C . ARG B 1 4 ? 0.607 -13.641 -20.562 1 83.06 4 ARG B C 1
ATOM 717 O O . ARG B 1 4 ? -0.202 -14.57 -20.578 1 83.06 4 ARG B O 1
ATOM 724 N N . PRO B 1 5 ? 1.559 -13.5 -19.703 1 91.94 5 PRO B N 1
ATOM 725 C CA . PRO B 1 5 ? 1.548 -14.461 -18.594 1 91.94 5 PRO B CA 1
ATOM 726 C C . PRO B 1 5 ? 0.267 -14.398 -17.766 1 91.94 5 PRO B C 1
ATOM 728 O O . PRO B 1 5 ? -0.321 -13.32 -17.625 1 91.94 5 PRO B O 1
ATOM 731 N N . LYS B 1 6 ? -0.124 -15.617 -17.328 1 95 6 LYS B N 1
ATOM 732 C CA . LYS B 1 6 ? -1.199 -15.656 -16.344 1 95 6 LYS B CA 1
ATOM 733 C C . LYS B 1 6 ? -0.712 -15.172 -14.984 1 95 6 LYS B C 1
ATOM 735 O O . LYS B 1 6 ? 0.342 -15.602 -14.508 1 95 6 LYS B O 1
ATOM 740 N N . ILE B 1 7 ? -1.428 -14.289 -14.43 1 97.31 7 ILE B N 1
ATOM 741 C CA . ILE B 1 7 ? -1.057 -13.742 -13.133 1 97.31 7 ILE B CA 1
ATOM 742 C C . ILE B 1 7 ? -2.17 -14.016 -12.125 1 97.31 7 ILE B C 1
ATOM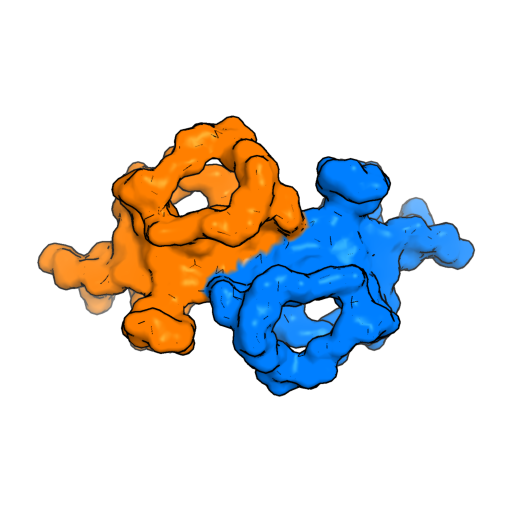 744 O O . ILE B 1 7 ? -3.332 -13.672 -12.359 1 97.31 7 ILE B O 1
ATOM 748 N N . THR B 1 8 ? -1.818 -14.641 -11.039 1 98.12 8 THR B N 1
ATOM 749 C CA . THR B 1 8 ? -2.74 -14.938 -9.945 1 98.12 8 THR B CA 1
ATOM 750 C C . THR B 1 8 ? -2.391 -14.125 -8.711 1 98.12 8 THR B C 1
ATOM 752 O O . THR B 1 8 ? -1.226 -14.055 -8.312 1 98.12 8 THR B O 1
ATOM 755 N N . ILE B 1 9 ? -3.373 -13.461 -8.141 1 98.44 9 ILE B N 1
ATOM 756 C CA . ILE B 1 9 ? -3.254 -12.727 -6.887 1 98.44 9 ILE B CA 1
ATOM 757 C C . ILE B 1 9 ? -3.971 -13.484 -5.773 1 98.44 9 ILE B C 1
ATOM 759 O O . ILE B 1 9 ? -5.141 -13.844 -5.914 1 98.44 9 ILE B O 1
ATOM 763 N N . THR B 1 10 ? -3.297 -13.758 -4.676 1 98.69 10 THR B N 1
ATOM 764 C CA . THR B 1 10 ? -3.9 -14.508 -3.578 1 98.69 10 THR B CA 1
ATOM 765 C C . THR B 1 10 ? -3.699 -13.781 -2.252 1 98.69 10 THR B C 1
ATOM 767 O O . THR B 1 10 ? -2.602 -13.297 -1.964 1 98.69 10 THR B O 1
ATOM 770 N N . LEU B 1 11 ? -4.832 -13.609 -1.52 1 98.75 11 LEU B N 1
ATOM 771 C CA . LEU B 1 11 ? -4.707 -13.148 -0.141 1 98.75 11 LEU B CA 1
ATOM 772 C C . LEU B 1 11 ? -4.145 -14.25 0.753 1 98.75 11 LEU B C 1
ATOM 774 O O . LEU B 1 11 ? -4.793 -15.281 0.958 1 98.75 11 LEU B O 1
ATOM 778 N N . VAL B 1 12 ? -2.986 -14 1.403 1 98.62 12 VAL B N 1
ATOM 779 C CA . VAL B 1 12 ? -2.293 -15.133 2.004 1 98.62 12 VAL B CA 1
ATOM 780 C C . VAL B 1 12 ? -2.084 -14.883 3.494 1 98.62 12 VAL B C 1
ATOM 782 O O . VAL B 1 12 ? -1.741 -15.797 4.242 1 98.62 12 VAL B O 1
ATOM 785 N N . ASP B 1 13 ? -2.242 -13.711 3.945 1 97.88 13 ASP B N 1
ATOM 786 C CA . ASP B 1 13 ? -1.995 -13.359 5.34 1 97.88 13 ASP B CA 1
ATOM 787 C C . ASP B 1 13 ? -2.645 -12.023 5.691 1 97.88 13 ASP B C 1
ATOM 789 O O . ASP B 1 13 ? -3.178 -11.336 4.82 1 97.88 13 ASP B O 1
ATOM 793 N N . LYS B 1 14 ? -2.701 -11.742 6.914 1 96.81 14 LYS B N 1
ATOM 794 C CA . LYS B 1 14 ? -3.23 -10.492 7.445 1 96.81 14 LYS B CA 1
ATOM 795 C C . LYS B 1 14 ? -2.514 -10.094 8.727 1 96.81 14 LYS B C 1
ATOM 797 O O . LYS B 1 14 ? -2.324 -10.914 9.625 1 96.81 14 LYS B O 1
ATOM 802 N N . VAL B 1 15 ? -2.195 -8.766 8.742 1 95.31 15 VAL B N 1
ATOM 803 C CA . VAL B 1 15 ? -1.491 -8.297 9.938 1 95.31 15 VAL B CA 1
ATOM 804 C C . VAL B 1 15 ? -2.361 -7.293 10.688 1 95.31 15 VAL B C 1
ATOM 806 O O . VAL B 1 15 ? -2.301 -7.207 11.914 1 95.31 15 VAL B O 1
ATOM 809 N N . GLY B 1 16 ? -3.16 -6.57 10.023 1 93.06 16 GLY B N 1
ATOM 810 C CA . GLY B 1 16 ? -4.027 -5.609 10.688 1 93.06 16 GLY B CA 1
ATOM 811 C C . GLY B 1 16 ? -5.254 -6.242 11.32 1 93.06 16 GLY B C 1
ATOM 812 O O . GLY B 1 16 ? -5.57 -7.402 11.039 1 93.06 16 GLY B O 1
ATOM 813 N N . LYS B 1 17 ? -5.934 -5.465 12.219 1 92.88 17 LYS B N 1
ATOM 814 C CA . LYS B 1 17 ? -7.051 -5.992 12.992 1 92.88 17 LYS B CA 1
ATOM 815 C C . LYS B 1 17 ? -8.391 -5.578 12.383 1 92.88 17 LYS B C 1
ATOM 817 O O . LYS B 1 17 ? -9.43 -6.148 12.711 1 92.88 17 LYS B O 1
ATOM 822 N N . GLY B 1 18 ? -8.297 -4.645 11.555 1 94.12 18 GLY B N 1
ATOM 823 C CA . GLY B 1 18 ? -9.531 -4.148 10.969 1 94.12 18 GLY B CA 1
ATOM 824 C C . GLY B 1 18 ? -10.117 -5.098 9.938 1 94.12 18 GLY B C 1
ATOM 825 O O . GLY B 1 18 ? -9.453 -6.039 9.5 1 94.12 18 GLY B O 1
ATOM 826 N N . MET B 1 19 ? -11.359 -4.777 9.586 1 92.38 19 MET B N 1
ATOM 827 C CA . MET B 1 19 ? -12.039 -5.598 8.586 1 92.38 19 MET B CA 1
ATOM 828 C C . MET B 1 19 ? -11.945 -4.957 7.203 1 92.38 19 MET B C 1
ATOM 830 O O . MET B 1 19 ? -12.109 -3.746 7.062 1 92.38 19 MET B O 1
ATOM 834 N N . CYS B 1 20 ? -11.664 -5.809 6.277 1 93.75 20 CYS B N 1
ATOM 835 C CA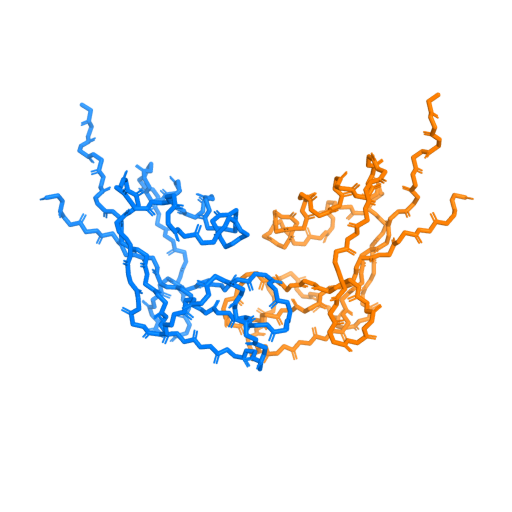 . CYS B 1 20 ? -11.695 -5.363 4.891 1 93.75 20 CYS B CA 1
ATOM 836 C C . CYS B 1 20 ? -13.117 -5.016 4.461 1 93.75 20 CYS B C 1
ATOM 838 O O . CYS B 1 20 ? -14.031 -5.824 4.629 1 93.75 20 CYS B O 1
ATOM 840 N N . HIS B 1 21 ? -13.219 -3.91 3.848 1 90.5 21 HIS B N 1
ATOM 841 C CA . HIS B 1 21 ? -14.555 -3.457 3.479 1 90.5 21 HIS B CA 1
ATOM 842 C C . HIS B 1 21 ? -15.141 -4.32 2.369 1 90.5 21 HIS B C 1
ATOM 844 O O . HIS B 1 21 ? -16.359 -4.383 2.203 1 90.5 21 HIS B O 1
ATOM 850 N N . ARG B 1 22 ? -14.281 -4.934 1.623 1 95.31 22 ARG B N 1
ATOM 851 C CA . ARG B 1 22 ? -14.773 -5.793 0.55 1 95.31 22 ARG B CA 1
ATOM 852 C C . ARG B 1 22 ? -15.031 -7.207 1.058 1 95.31 22 ARG B C 1
ATOM 854 O O . ARG B 1 22 ? -15.539 -8.055 0.319 1 95.31 22 ARG B O 1
ATOM 861 N N . GLY B 1 23 ? -14.617 -7.504 2.225 1 96.44 23 GLY B N 1
ATOM 862 C CA . GLY B 1 23 ? -14.844 -8.82 2.809 1 96.44 23 GLY B CA 1
ATOM 863 C C . GLY B 1 23 ? -13.883 -9.875 2.289 1 96.44 23 GLY B C 1
ATOM 864 O O . GLY B 1 23 ? -14.203 -11.062 2.297 1 96.44 23 GLY B O 1
ATOM 865 N N . HIS B 1 24 ? -12.766 -9.461 1.815 1 97.75 24 HIS B N 1
ATOM 866 C CA . HIS B 1 24 ? -11.773 -10.43 1.37 1 97.75 24 HIS B CA 1
ATOM 867 C C . HIS B 1 24 ? -11.258 -11.266 2.537 1 97.75 24 HIS B C 1
ATOM 869 O O . HIS B 1 24 ? -11.125 -10.766 3.656 1 97.75 24 HIS B O 1
ATOM 875 N N . LYS B 1 25 ? -10.922 -12.555 2.199 1 97.25 25 LYS B N 1
ATOM 876 C CA . LYS B 1 25 ? -10.422 -13.477 3.221 1 97.25 25 LYS B CA 1
ATOM 877 C C . LYS B 1 25 ? -9.188 -14.227 2.732 1 97.25 25 LYS B C 1
ATOM 879 O O . LYS B 1 25 ? -9.016 -14.43 1.53 1 97.25 25 LYS B O 1
ATOM 884 N N . ILE B 1 26 ? -8.406 -14.617 3.754 1 98.12 26 ILE B N 1
ATOM 885 C CA . ILE B 1 26 ? -7.238 -15.43 3.436 1 98.12 26 ILE B CA 1
ATOM 886 C C . ILE B 1 26 ? -7.672 -16.656 2.621 1 98.12 26 ILE B C 1
ATOM 888 O O . ILE B 1 26 ? -8.656 -17.312 2.961 1 98.12 26 ILE B O 1
ATOM 892 N N . GLY B 1 27 ? -7.047 -16.875 1.592 1 98.5 27 GLY B N 1
ATOM 893 C CA . GLY B 1 27 ? -7.387 -17.984 0.705 1 98.5 27 GLY B CA 1
ATOM 894 C C . GLY B 1 27 ? -8.062 -17.531 -0.575 1 98.5 27 GLY B C 1
ATOM 895 O O . GLY B 1 27 ? -8.078 -18.25 -1.568 1 98.5 27 GLY B O 1
ATOM 896 N N . ASP B 1 28 ? -8.711 -16.359 -0.571 1 98.44 28 ASP B N 1
ATOM 897 C CA . ASP B 1 28 ? -9.273 -15.812 -1.799 1 98.44 28 ASP B CA 1
ATOM 898 C C . ASP B 1 28 ? -8.188 -15.617 -2.857 1 98.44 28 ASP B C 1
ATOM 900 O O . ASP B 1 28 ? -7.062 -15.227 -2.537 1 98.44 28 ASP B O 1
ATOM 904 N N . SER B 1 29 ? -8.578 -15.852 -4.09 1 98.56 29 SER B N 1
ATOM 905 C CA . SER B 1 29 ? -7.641 -15.719 -5.199 1 98.56 29 SER B CA 1
ATOM 906 C C . SER B 1 29 ? -8.328 -15.148 -6.438 1 98.56 29 SER B C 1
ATOM 908 O O . SER B 1 29 ? -9.508 -15.414 -6.676 1 98.56 29 SER B O 1
ATOM 910 N N . TRP B 1 30 ? -7.562 -14.461 -7.254 1 98.06 30 TRP B N 1
ATOM 911 C CA . TRP B 1 30 ? -8.07 -13.805 -8.453 1 98.06 30 TRP B CA 1
ATOM 912 C C . TRP B 1 30 ? -7.105 -13.969 -9.617 1 98.06 30 TRP B C 1
ATOM 914 O O . TRP B 1 30 ? -5.895 -13.82 -9.461 1 98.06 30 TRP B O 1
ATOM 924 N N . ASP B 1 31 ? -7.699 -14.344 -10.734 1 97.62 31 ASP B N 1
ATOM 925 C CA . ASP B 1 31 ? -6.98 -14.172 -11.992 1 97.62 31 ASP B CA 1
ATOM 926 C C . ASP B 1 31 ? -7.004 -12.711 -12.438 1 97.62 31 ASP B C 1
ATOM 928 O O . ASP B 1 31 ? -8.078 -12.125 -12.617 1 97.62 31 ASP B O 1
ATOM 932 N N . TYR B 1 32 ? -5.859 -12.156 -12.648 1 97.44 32 TYR B N 1
ATOM 933 C CA . TYR B 1 32 ? -5.801 -10.727 -12.906 1 97.44 32 TYR B CA 1
ATOM 934 C C . TYR B 1 32 ? -6.617 -10.359 -14.141 1 97.44 32 TYR B C 1
ATOM 936 O O . TYR B 1 32 ? -7.371 -9.383 -14.125 1 97.44 32 TYR B O 1
ATOM 944 N N . ASP B 1 33 ? -6.496 -11.07 -15.188 1 95.25 33 ASP B N 1
ATOM 945 C CA . ASP B 1 33 ? -7.125 -10.711 -16.453 1 95.25 33 ASP B CA 1
ATOM 946 C C . ASP B 1 33 ? -8.648 -10.852 -16.375 1 95.25 33 ASP B C 1
ATOM 948 O O . ASP B 1 33 ? -9.383 -10.07 -16.969 1 95.25 33 ASP B O 1
ATOM 952 N N . HIS B 1 34 ? -9.102 -11.711 -15.477 1 96.38 34 HIS B N 1
ATOM 953 C CA . HIS B 1 34 ? -10.523 -12.031 -15.5 1 96.38 34 HIS B CA 1
ATOM 954 C C . HIS B 1 34 ? -11.234 -11.453 -14.289 1 96.38 34 HIS B C 1
ATOM 956 O O . HIS B 1 34 ? -12.422 -11.109 -14.359 1 96.38 34 HIS B O 1
ATOM 962 N N . ASP B 1 35 ? -10.438 -11.25 -13.188 1 97.31 35 ASP B N 1
ATOM 963 C CA . ASP B 1 35 ? -11.133 -11.023 -11.922 1 97.31 35 ASP B CA 1
ATOM 964 C C . ASP B 1 35 ? -10.734 -9.688 -11.312 1 97.31 35 ASP B C 1
ATOM 966 O O . ASP B 1 35 ? -11.156 -9.352 -10.203 1 97.31 35 ASP B O 1
ATOM 970 N N . ARG B 1 36 ? -9.953 -8.906 -11.938 1 94.5 36 ARG B N 1
ATOM 971 C CA . ARG B 1 36 ? -9.375 -7.723 -11.305 1 94.5 36 ARG B CA 1
ATOM 972 C C . ARG B 1 36 ? -10.469 -6.766 -10.844 1 94.5 36 ARG B C 1
ATOM 974 O O . ARG B 1 36 ? -10.305 -6.055 -9.852 1 94.5 36 ARG B O 1
ATOM 981 N N . GLY B 1 37 ? -11.602 -6.801 -11.414 1 96 37 GLY B N 1
ATOM 982 C CA . GLY B 1 37 ? -12.711 -5.957 -11.008 1 96 37 GLY B CA 1
ATOM 983 C C . GLY B 1 37 ? -13.336 -6.383 -9.695 1 96 37 GLY B C 1
ATOM 984 O O . GLY B 1 37 ? -14.055 -5.605 -9.062 1 96 37 GLY B O 1
ATOM 985 N N . ALA B 1 38 ? -13.102 -7.59 -9.273 1 96.94 38 ALA B N 1
ATOM 986 C CA . ALA B 1 38 ? -13.648 -8.125 -8.031 1 96.94 38 ALA B CA 1
ATOM 987 C C . ALA B 1 38 ? -12.727 -7.82 -6.852 1 96.94 38 ALA B C 1
ATOM 989 O O . ALA B 1 38 ? -13.117 -7.969 -5.691 1 96.94 38 ALA B O 1
ATOM 990 N N . LEU B 1 39 ? -11.508 -7.457 -7.117 1 97.12 39 LEU B N 1
ATOM 991 C CA . LEU B 1 39 ? -10.555 -7.094 -6.074 1 97.12 39 LEU B CA 1
ATOM 992 C C . LEU B 1 39 ? -10.773 -5.66 -5.609 1 97.12 39 LEU B C 1
ATOM 994 O O . LEU B 1 39 ? -11.102 -4.785 -6.414 1 97.12 39 LEU B O 1
ATOM 998 N N . CYS B 1 40 ? -10.656 -5.461 -4.336 1 96.88 40 CYS B N 1
ATOM 999 C CA . CYS B 1 40 ? -10.727 -4.121 -3.768 1 96.88 40 CYS B CA 1
ATOM 1000 C C . CYS B 1 40 ? -9.875 -3.141 -4.574 1 96.88 40 CYS B C 1
ATOM 1002 O O . CYS B 1 40 ? -8.703 -3.402 -4.844 1 96.88 40 CYS B O 1
ATOM 1004 N N . PRO B 1 41 ? -10.492 -1.927 -4.969 1 95.19 41 PRO B N 1
ATOM 1005 C CA . PRO B 1 41 ? -9.734 -0.987 -5.793 1 95.19 41 PRO B CA 1
ATOM 1006 C C . PRO B 1 41 ? -8.508 -0.427 -5.074 1 95.19 41 PRO B C 1
ATOM 1008 O O . PRO B 1 41 ? -7.5 -0.112 -5.715 1 95.19 41 PRO B O 1
ATOM 1011 N N . LEU B 1 42 ? -8.617 -0.349 -3.768 1 95.81 42 LEU B N 1
ATOM 1012 C CA . LEU B 1 42 ? -7.461 0.179 -3.043 1 95.81 42 LEU B CA 1
ATOM 1013 C C . LEU B 1 42 ? -6.266 -0.756 -3.174 1 95.81 42 LEU B C 1
ATOM 1015 O O . LEU B 1 42 ? -5.152 -0.309 -3.459 1 95.81 42 LEU B O 1
ATOM 1019 N N . VAL B 1 43 ? -6.441 -2.041 -2.951 1 97.19 43 VAL B N 1
ATOM 1020 C CA . VAL B 1 43 ? -5.309 -2.949 -3.092 1 97.19 43 VAL B CA 1
ATOM 1021 C C . VAL B 1 43 ? -4.914 -3.062 -4.562 1 97.19 43 VAL B C 1
ATOM 1023 O O . VAL B 1 43 ? -3.736 -3.215 -4.887 1 97.19 43 VAL B O 1
ATOM 1026 N N . MET B 1 44 ? -5.914 -2.961 -5.414 1 96.94 44 MET B N 1
ATOM 1027 C CA . MET B 1 44 ? -5.574 -3.018 -6.832 1 96.94 44 MET B CA 1
ATOM 1028 C C . MET B 1 44 ? -4.664 -1.86 -7.223 1 96.94 44 MET B C 1
ATOM 1030 O O . MET B 1 44 ? -3.732 -2.037 -8.008 1 96.94 44 MET B O 1
ATOM 1034 N N . HIS B 1 45 ? -5.012 -0.726 -6.68 1 96.62 45 HIS B N 1
ATOM 1035 C CA . HIS B 1 45 ? -4.121 0.407 -6.906 1 96.62 45 HIS B CA 1
ATOM 1036 C C . HIS B 1 45 ? -2.693 0.081 -6.473 1 96.62 45 HIS B C 1
ATOM 1038 O O . HIS B 1 45 ? -1.74 0.356 -7.207 1 96.62 45 HIS B O 1
ATOM 1044 N N . THR B 1 46 ? -2.535 -0.533 -5.375 1 97.12 46 THR B N 1
ATOM 1045 C CA . THR B 1 46 ? -1.229 -0.865 -4.82 1 97.12 46 THR B CA 1
ATOM 1046 C C . THR B 1 46 ? -0.514 -1.891 -5.695 1 97.12 46 THR B C 1
ATOM 1048 O O . THR B 1 46 ? 0.68 -1.754 -5.973 1 97.12 46 THR B O 1
ATOM 1051 N N . LEU B 1 47 ? -1.257 -2.812 -6.215 1 98.19 47 LEU B N 1
ATOM 1052 C CA . LEU B 1 47 ? -0.638 -3.957 -6.875 1 98.19 47 LEU B CA 1
ATOM 1053 C C . LEU B 1 47 ? -0.416 -3.676 -8.359 1 98.19 47 LEU B C 1
ATOM 1055 O O . LEU B 1 47 ? 0.354 -4.375 -9.016 1 98.19 47 LEU B O 1
ATOM 1059 N N . PHE B 1 48 ? -1.033 -2.723 -8.844 1 97.38 48 PHE B N 1
ATOM 1060 C CA . PHE B 1 48 ? -1.091 -2.531 -10.289 1 97.38 48 PHE B CA 1
ATOM 1061 C C . PHE B 1 48 ? 0.311 -2.438 -10.883 1 97.38 48 PHE B C 1
ATOM 1063 O O . PHE B 1 48 ? 0.656 -3.184 -11.797 1 97.38 48 PHE B O 1
ATOM 1070 N N . PRO B 1 49 ? 1.191 -1.624 -10.367 1 97.19 49 PRO B N 1
ATOM 1071 C CA . PRO B 1 49 ? 2.537 -1.562 -10.945 1 97.19 49 PRO B CA 1
ATOM 1072 C C . PRO B 1 49 ? 3.305 -2.873 -10.789 1 97.19 49 PRO B C 1
ATOM 1074 O O . PRO B 1 49 ? 4.109 -3.225 -11.656 1 97.19 49 PRO B O 1
ATOM 1077 N N . MET B 1 50 ? 3.104 -3.541 -9.695 1 97.69 50 MET B N 1
ATOM 1078 C CA . MET B 1 50 ? 3.777 -4.824 -9.508 1 97.69 50 MET B CA 1
ATOM 1079 C C . MET B 1 50 ? 3.326 -5.832 -10.555 1 97.69 50 MET B C 1
ATOM 1081 O O . MET B 1 50 ? 4.148 -6.547 -11.133 1 97.69 50 MET B O 1
ATOM 1085 N N . ILE B 1 51 ? 2.051 -5.809 -10.789 1 97.38 51 ILE B N 1
ATOM 1086 C CA . ILE B 1 51 ? 1.485 -6.719 -11.773 1 97.38 51 ILE B CA 1
ATOM 1087 C C . ILE B 1 51 ? 2.037 -6.387 -13.164 1 97.38 51 ILE B C 1
ATOM 1089 O O . ILE B 1 51 ? 2.398 -7.285 -13.922 1 97.38 51 ILE B O 1
ATOM 1093 N N . ASP B 1 52 ? 2.148 -5.152 -13.5 1 95.88 52 ASP B N 1
ATOM 1094 C CA . ASP B 1 52 ? 2.648 -4.734 -14.805 1 95.88 52 ASP B CA 1
ATOM 1095 C C . ASP B 1 52 ? 4.113 -5.125 -14.984 1 95.88 52 ASP B C 1
ATOM 1097 O O . ASP B 1 52 ? 4.547 -5.438 -16.094 1 95.88 52 ASP B O 1
ATOM 1101 N N . ILE B 1 53 ? 4.836 -5.094 -13.922 1 96.31 53 ILE B N 1
ATOM 1102 C CA . ILE B 1 53 ? 6.219 -5.559 -13.992 1 96.31 53 ILE B CA 1
ATOM 1103 C C . ILE B 1 53 ? 6.258 -6.996 -14.5 1 96.31 53 ILE B C 1
ATOM 1105 O O . ILE B 1 53 ? 6.996 -7.309 -15.438 1 96.31 53 ILE B O 1
ATOM 1109 N N . VAL B 1 54 ? 5.41 -7.801 -13.969 1 95.81 54 VAL B N 1
ATOM 1110 C CA . VAL B 1 54 ? 5.363 -9.203 -14.359 1 95.81 54 VAL B CA 1
ATOM 1111 C C . VAL B 1 54 ? 4.824 -9.32 -15.781 1 95.81 54 VAL B C 1
ATOM 1113 O O . VAL B 1 54 ? 5.402 -10.023 -16.609 1 95.81 54 VAL B O 1
ATOM 1116 N N . ARG B 1 55 ? 3.799 -8.617 -16.047 1 93.56 55 ARG B N 1
ATOM 1117 C CA . ARG B 1 55 ? 3.131 -8.68 -17.344 1 93.56 55 ARG B CA 1
ATOM 1118 C C . ARG B 1 55 ? 4.09 -8.32 -18.469 1 93.56 55 ARG B C 1
ATOM 1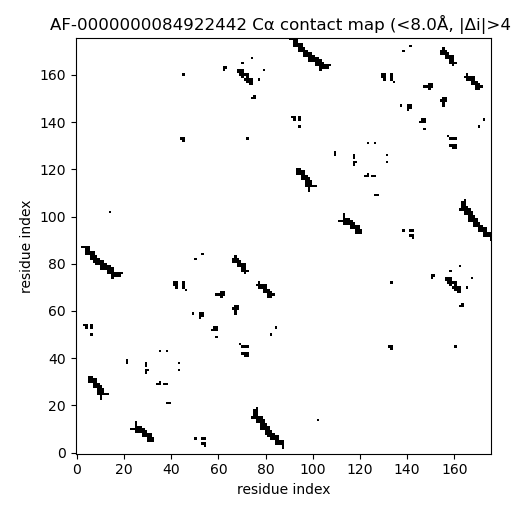120 O O . ARG B 1 55 ? 4.02 -8.898 -19.562 1 93.56 55 ARG B O 1
ATOM 1127 N N . TYR B 1 56 ? 5.039 -7.504 -18.188 1 94.5 56 TYR B N 1
ATOM 1128 C CA . TYR B 1 56 ? 5.926 -7.02 -19.234 1 94.5 56 TYR B CA 1
ATOM 1129 C C . TYR B 1 56 ? 7.305 -7.664 -19.125 1 94.5 56 TYR B C 1
ATOM 1131 O O . TYR B 1 56 ? 8.281 -7.152 -19.672 1 94.5 56 TYR B O 1
ATOM 1139 N N . GLY B 1 57 ? 7.387 -8.664 -18.312 1 93.31 57 GLY B N 1
ATOM 1140 C CA . GLY B 1 57 ? 8.539 -9.547 -18.391 1 93.31 57 GLY B CA 1
ATOM 1141 C C . GLY B 1 57 ? 9.523 -9.336 -17.266 1 93.31 57 GLY B C 1
ATOM 1142 O O . GLY B 1 57 ? 10.617 -9.906 -17.266 1 93.31 57 GLY B O 1
ATOM 1143 N N . GLY B 1 58 ? 9.164 -8.477 -16.438 1 95.94 58 GLY B N 1
ATOM 1144 C CA . GLY B 1 58 ? 10.031 -8.281 -15.289 1 95.94 58 GLY B CA 1
ATOM 1145 C C . GLY B 1 58 ? 9.812 -9.305 -14.195 1 95.94 58 GLY B C 1
ATOM 1146 O O . GLY B 1 58 ? 8.898 -10.133 -14.281 1 95.94 58 GLY B O 1
ATOM 1147 N N . THR B 1 59 ? 10.75 -9.242 -13.172 1 95.88 59 THR B N 1
ATOM 1148 C CA . THR B 1 59 ? 10.68 -10.109 -12.008 1 95.88 59 THR B CA 1
ATOM 1149 C C . THR B 1 59 ? 10.461 -9.297 -10.734 1 95.88 59 THR B C 1
ATOM 1151 O O . THR B 1 59 ? 11.117 -8.266 -10.539 1 95.88 59 THR B O 1
ATOM 1154 N N . LEU B 1 60 ? 9.578 -9.797 -9.906 1 96.44 60 LEU B N 1
ATOM 1155 C CA . LEU B 1 60 ? 9.273 -9.094 -8.664 1 96.44 60 LEU B CA 1
ATOM 1156 C C . LEU B 1 60 ? 10.281 -9.445 -7.582 1 96.44 60 LEU B C 1
ATOM 1158 O O . LEU B 1 60 ? 10.773 -10.57 -7.527 1 96.44 60 LEU B O 1
ATOM 1162 N N . PRO B 1 61 ? 10.602 -8.406 -6.723 1 94.44 61 PRO B N 1
ATOM 1163 C CA . PRO B 1 61 ? 11.312 -8.797 -5.5 1 94.44 61 PRO B CA 1
ATOM 1164 C C . PRO B 1 61 ? 10.5 -9.742 -4.625 1 94.44 61 PRO B C 1
ATOM 1166 O O . PRO B 1 61 ? 9.266 -9.703 -4.645 1 94.44 61 PRO B O 1
ATOM 1169 N N . VAL B 1 62 ? 11.242 -10.539 -3.834 1 95.88 62 VAL B N 1
ATOM 1170 C CA . VAL B 1 62 ? 10.531 -11.484 -2.98 1 95.88 62 VAL B CA 1
ATOM 1171 C C . VAL B 1 62 ? 10.727 -11.109 -1.514 1 95.88 62 VAL B C 1
ATOM 1173 O O . VAL B 1 62 ? 11.719 -10.461 -1.159 1 95.88 62 VAL B O 1
ATOM 1176 N N . SER B 1 63 ? 9.742 -11.492 -0.69 1 95.5 63 SER B N 1
ATOM 1177 C CA . SER B 1 63 ? 9.789 -11.289 0.753 1 95.5 63 SER B CA 1
ATOM 1178 C C . SER B 1 63 ? 10.68 -12.328 1.432 1 95.5 63 SER B C 1
ATOM 1180 O O . SER B 1 63 ? 11.359 -13.102 0.76 1 95.5 63 SER B O 1
ATOM 1182 N N . HIS B 1 64 ? 10.586 -12.219 2.799 1 94.5 64 HIS B N 1
ATOM 1183 C CA . HIS B 1 64 ? 11.352 -13.164 3.598 1 94.5 64 HIS B CA 1
ATOM 1184 C C . HIS B 1 64 ? 10.859 -14.594 3.377 1 94.5 64 HIS B C 1
ATOM 1186 O O . HIS B 1 64 ? 11.594 -15.555 3.641 1 94.5 64 HIS B O 1
ATOM 1192 N N . THR B 1 65 ? 9.68 -14.828 2.857 1 95.62 65 THR B N 1
ATOM 1193 C CA . THR B 1 65 ? 9.094 -16.141 2.623 1 95.62 65 THR B CA 1
ATOM 1194 C C . THR B 1 65 ? 9.586 -16.734 1.302 1 95.62 65 THR B C 1
ATOM 1196 O O . THR B 1 65 ? 9.305 -17.891 0.984 1 95.62 65 THR B O 1
ATOM 1199 N N . GLY B 1 66 ? 10.242 -15.953 0.52 1 97.38 66 GLY B N 1
ATOM 1200 C CA . GLY B 1 66 ? 10.625 -16.359 -0.821 1 97.38 66 GLY B CA 1
ATOM 1201 C C . GLY B 1 66 ? 9.539 -16.125 -1.854 1 97.38 66 GLY B C 1
ATOM 1202 O O . GLY B 1 66 ? 9.648 -16.578 -2.994 1 97.38 66 GLY B O 1
ATOM 1203 N N . ARG B 1 67 ? 8.523 -15.438 -1.475 1 97.62 67 ARG B N 1
ATOM 1204 C CA . ARG B 1 67 ? 7.391 -15.148 -2.352 1 97.62 67 ARG B CA 1
ATOM 1205 C C . ARG B 1 67 ? 7.227 -13.641 -2.549 1 97.62 67 ARG B C 1
ATOM 1207 O O . ARG B 1 67 ? 7.66 -12.852 -1.71 1 97.62 67 ARG B O 1
ATOM 1214 N N . ALA B 1 68 ? 6.672 -13.344 -3.676 1 98.19 68 ALA B N 1
ATOM 1215 C CA . ALA B 1 68 ? 6.359 -11.938 -3.943 1 98.19 68 ALA B CA 1
ATOM 1216 C C . ALA B 1 68 ? 5.094 -11.508 -3.207 1 98.19 68 ALA B C 1
ATOM 1218 O O . ALA B 1 68 ? 3.979 -11.797 -3.65 1 98.19 68 ALA B O 1
ATOM 1219 N N . ARG B 1 69 ? 5.273 -10.805 -2.096 1 98.19 69 ARG B N 1
ATOM 1220 C CA . ARG B 1 69 ? 4.156 -10.445 -1.228 1 98.19 69 ARG B CA 1
ATOM 1221 C C . ARG B 1 69 ? 4.086 -8.938 -1.018 1 98.19 69 ARG B C 1
ATOM 1223 O O . ARG B 1 69 ? 5.098 -8.297 -0.729 1 98.19 69 ARG B O 1
ATOM 1230 N N . PHE B 1 70 ? 2.912 -8.367 -1.095 1 98.31 70 PHE B N 1
ATOM 1231 C CA . PHE B 1 70 ? 2.611 -6.957 -0.882 1 98.31 70 PHE B CA 1
ATOM 1232 C C . PHE B 1 70 ? 1.328 -6.793 -0.076 1 98.31 70 PHE B C 1
ATOM 1234 O O . PHE B 1 70 ? 0.455 -7.66 -0.106 1 98.31 70 PHE B O 1
ATOM 1241 N N . CYS B 1 71 ? 1.205 -5.715 0.596 1 97.31 71 CYS B N 1
ATOM 1242 C CA . CYS B 1 71 ? 0.036 -5.594 1.46 1 97.31 71 CYS B CA 1
ATOM 1243 C C . CYS B 1 71 ? -0.84 -4.422 1.027 1 97.31 71 CYS B C 1
ATOM 1245 O O . CYS B 1 71 ? -0.361 -3.488 0.382 1 97.31 71 CYS B O 1
ATOM 1247 N N . CYS B 1 72 ? -2.102 -4.582 1.318 1 97.62 72 CYS B N 1
ATOM 1248 C CA . CYS B 1 72 ? -3.053 -3.484 1.193 1 97.62 72 CYS B CA 1
ATOM 1249 C C . CYS B 1 72 ? -2.615 -2.287 2.031 1 97.62 72 CYS B C 1
ATOM 1251 O O . CYS B 1 72 ? -2.178 -2.449 3.172 1 97.62 72 CYS B O 1
ATOM 1253 N N . PRO B 1 73 ? -2.824 -1.069 1.525 1 97 73 PRO B N 1
ATOM 1254 C CA . PRO B 1 73 ? -2.279 0.084 2.246 1 97 73 PRO B CA 1
ATOM 1255 C C . PRO B 1 73 ? -3.191 0.56 3.375 1 97 73 PRO B C 1
ATOM 1257 O O . PRO B 1 73 ? -2.865 1.522 4.074 1 97 73 PRO B O 1
ATOM 1260 N N . ASP B 1 74 ? -4.363 -0.017 3.598 1 96.94 74 ASP B N 1
ATOM 1261 C CA . ASP B 1 74 ? -5.211 0.332 4.73 1 96.94 74 ASP B CA 1
ATOM 1262 C C . ASP B 1 74 ? -4.535 -0.018 6.055 1 96.94 74 ASP B C 1
ATOM 1264 O O . ASP B 1 74 ? -4.41 -1.194 6.402 1 96.94 74 ASP B O 1
ATOM 1268 N N . ALA B 1 75 ? -4.188 1.002 6.809 1 96.94 75 ALA B N 1
ATOM 1269 C CA . ALA B 1 75 ? -3.363 0.837 8.008 1 96.94 75 ALA B CA 1
ATOM 1270 C C . ALA B 1 75 ? -4.09 0.009 9.062 1 96.94 75 ALA B C 1
ATOM 1272 O O . ALA B 1 75 ? -3.465 -0.497 10 1 96.94 75 ALA B O 1
ATOM 1273 N N . ASP B 1 76 ? -5.41 -0.094 8.984 1 96.69 76 ASP B N 1
ATOM 1274 C CA . ASP B 1 76 ? -6.156 -0.846 9.992 1 96.69 76 ASP B CA 1
ATOM 1275 C C . ASP B 1 76 ? -6.355 -2.295 9.562 1 96.69 76 ASP B C 1
ATOM 1277 O O . ASP B 1 76 ? -6.695 -3.152 10.375 1 96.69 76 ASP B O 1
ATOM 1281 N N . VAL B 1 77 ? -6.223 -2.646 8.336 1 97.06 77 VAL B N 1
ATOM 1282 C CA . VAL B 1 77 ? -6.535 -3.961 7.781 1 97.06 77 VAL B CA 1
ATOM 1283 C C . VAL B 1 77 ? -5.246 -4.688 7.41 1 97.06 77 VAL B C 1
ATOM 1285 O O . VAL B 1 77 ? -4.898 -5.703 8.023 1 97.06 77 VAL B O 1
ATOM 1288 N N . ILE B 1 78 ? -4.512 -4.301 6.57 1 97.69 78 ILE B N 1
ATOM 1289 C CA . ILE B 1 78 ? -3.205 -4.758 6.102 1 97.69 78 ILE B CA 1
ATOM 1290 C C . ILE B 1 78 ? -3.287 -6.227 5.699 1 97.69 78 ILE B C 1
ATOM 1292 O O . ILE B 1 78 ? -2.637 -7.082 6.305 1 97.69 78 ILE B O 1
ATOM 1296 N N . ASN B 1 79 ? -4.074 -6.414 4.699 1 98.38 79 ASN B N 1
ATOM 1297 C CA . ASN B 1 79 ? -4.086 -7.711 4.035 1 98.38 79 ASN B CA 1
ATOM 1298 C C . ASN B 1 79 ? -2.83 -7.918 3.191 1 98.38 79 ASN B C 1
ATOM 1300 O O . ASN B 1 79 ? -2.367 -6.996 2.521 1 98.38 79 ASN B O 1
ATOM 1304 N N . ILE B 1 80 ? -2.293 -9.156 3.254 1 98.5 80 ILE B N 1
ATOM 1305 C CA . ILE B 1 80 ? -1.087 -9.484 2.498 1 98.5 80 ILE B CA 1
ATOM 1306 C C . ILE B 1 80 ? -1.447 -10.367 1.306 1 98.5 80 ILE B C 1
ATOM 1308 O O . ILE B 1 80 ? -2.039 -11.43 1.473 1 98.5 80 ILE B O 1
ATOM 1312 N N . PHE B 1 81 ? -1.003 -9.922 0.179 1 98.75 81 PHE B N 1
ATOM 1313 C CA . PHE B 1 81 ? -1.29 -10.609 -1.072 1 98.75 81 PHE B CA 1
ATOM 1314 C C . PHE B 1 81 ? -0.008 -11.141 -1.704 1 98.75 81 PHE B C 1
ATOM 1316 O O . PHE B 1 81 ? 1.038 -10.492 -1.635 1 98.75 81 PHE B O 1
ATOM 1323 N N . GLU B 1 82 ? -0.133 -12.297 -2.322 1 98.69 82 GLU B N 1
ATOM 1324 C CA . GLU B 1 82 ? 0.929 -12.875 -3.141 1 98.69 82 GLU B CA 1
ATOM 1325 C C . GLU B 1 82 ? 0.601 -12.766 -4.629 1 98.69 82 GLU B C 1
ATOM 1327 O O . GLU B 1 82 ? -0.538 -13 -5.039 1 98.69 82 GLU B O 1
ATOM 1332 N N . ILE B 1 83 ? 1.575 -12.375 -5.398 1 98.44 83 ILE B N 1
ATOM 1333 C CA . ILE B 1 83 ? 1.457 -12.352 -6.855 1 98.44 83 ILE B CA 1
ATOM 1334 C C . ILE B 1 83 ? 2.246 -13.508 -7.457 1 98.44 83 ILE B C 1
ATOM 1336 O O . ILE B 1 83 ? 3.447 -13.648 -7.207 1 98.44 83 ILE B O 1
ATOM 1340 N N . LYS B 1 84 ? 1.588 -14.312 -8.273 1 97.19 84 LYS B N 1
ATOM 1341 C CA . LYS B 1 84 ? 2.242 -15.445 -8.914 1 97.19 84 LYS B CA 1
ATOM 1342 C C . LYS B 1 84 ? 2.057 -15.398 -10.43 1 97.19 84 LYS B C 1
ATOM 1344 O O . LYS B 1 84 ? 0.967 -15.094 -10.914 1 97.19 84 LYS B O 1
ATOM 1349 N N . GLU B 1 85 ? 3.143 -15.641 -11.016 1 94.94 85 GLU B N 1
ATOM 1350 C CA . GLU B 1 85 ? 3.115 -15.852 -12.461 1 94.94 85 GLU B CA 1
ATOM 1351 C C . GLU B 1 85 ? 2.857 -17.312 -12.805 1 94.94 85 GLU B C 1
ATOM 1353 O O . GLU B 1 85 ? 3.441 -18.219 -12.195 1 94.94 85 GLU B O 1
ATOM 1358 N N . GLY B 1 86 ? 1.811 -17.5 -13.562 1 87.94 86 GLY B N 1
ATOM 1359 C CA . GLY B 1 86 ? 1.526 -18.859 -14.016 1 87.94 86 GLY B CA 1
ATOM 1360 C C . GLY B 1 86 ? 1.681 -19.031 -15.516 1 87.94 86 GLY B C 1
ATOM 1361 O O . GLY B 1 86 ? 1.794 -18.047 -16.25 1 87.94 86 GLY B O 1
ATOM 1362 N N . GLU B 1 87 ? 2.061 -20.359 -15.922 1 70.62 87 GLU B N 1
ATOM 1363 C CA . GLU B 1 87 ? 2.078 -20.703 -17.344 1 70.62 87 GLU B CA 1
ATOM 1364 C C . GLU B 1 87 ? 0.669 -20.703 -17.938 1 70.62 87 GLU B C 1
ATOM 1366 O O . GLU B 1 87 ? -0.305 -20.969 -17.219 1 70.62 87 GLU B O 1
ATOM 1371 N N . ASP B 1 88 ? 0.354 -19.797 -18.984 1 57.88 88 ASP B N 1
ATOM 1372 C CA . ASP B 1 88 ? -0.9 -19.938 -19.71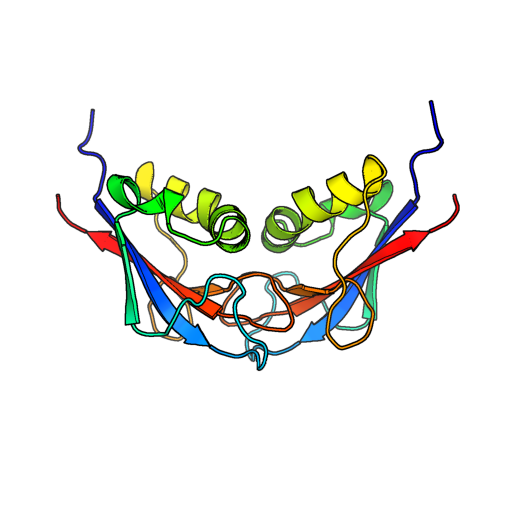9 1 57.88 88 ASP B CA 1
ATOM 1373 C C . ASP B 1 88 ? -1.171 -21.391 -20.078 1 57.88 88 ASP B C 1
ATOM 1375 O O . ASP B 1 88 ? -0.238 -22.156 -20.328 1 57.88 88 ASP B O 1
#

Solvent-accessible surface area (backbone atoms only — not comparable to full-atom values): 10040 Å² total; per-residue (Å²): 123,83,79,70,58,35,41,39,41,30,32,72,44,68,75,34,84,43,77,54,90,79,64,74,50,72,72,43,69,35,45,50,92,82,33,53,85,77,46,53,64,68,41,46,62,59,42,45,65,60,50,48,37,47,59,73,70,44,80,79,72,59,42,95,84,70,40,35,45,37,26,32,35,48,59,44,24,29,41,27,30,35,60,40,83,40,85,113,125,82,78,69,58,34,42,38,41,29,33,72,44,69,75,35,85,43,77,54,92,78,63,74,49,74,71,43,69,35,44,49,93,81,32,52,85,77,47,55,65,67,41,45,61,59,42,44,67,62,49,48,39,47,60,72,70,45,80,78,74,58,41,96,85,71,41,35,45,37,25,33,35,48,59,44,25,28,40,28,31,34,60,40,82,40,85,115